Protein AF-D4XKG3-F1 (afdb_monomer)

Radius of gyration: 13.98 Å; Cα contacts (8 Å, |Δi|>4): 37; chains: 1; bounding box: 34×30×43 Å

Mean predicted aligned error: 10.83 Å

Structure (mmCIF, N/CA/C/O backbone):
data_AF-D4XKG3-F1
#
_entry.id   AF-D4XKG3-F1
#
loop_
_atom_site.group_PDB
_atom_site.id
_atom_site.type_symbol
_atom_site.label_atom_id
_atom_site.label_alt_id
_atom_site.label_comp_id
_atom_site.label_asym_id
_atom_site.label_entity_id
_atom_site.label_seq_id
_atom_site.pdbx_PDB_ins_code
_atom_site.Cartn_x
_atom_site.Cartn_y
_atom_site.Cartn_z
_atom_site.occupancy
_atom_site.B_iso_or_equiv
_atom_site.auth_seq_id
_atom_site.auth_comp_id
_atom_site.auth_asym_id
_atom_site.auth_atom_id
_atom_site.pdbx_PDB_model_num
ATOM 1 N N . MET A 1 1 ? -10.672 16.951 2.247 1.00 51.81 1 MET A N 1
ATOM 2 C CA . MET A 1 1 ? -10.044 15.621 2.418 1.00 51.81 1 MET A CA 1
ATOM 3 C C . MET A 1 1 ? -8.566 15.846 2.680 1.00 51.81 1 MET A C 1
ATOM 5 O O . MET A 1 1 ? -7.884 16.311 1.778 1.00 51.81 1 MET A O 1
ATOM 9 N N . SER A 1 2 ? -8.095 15.615 3.908 1.00 53.19 2 SER A N 1
ATOM 10 C CA . SER A 1 2 ? -6.662 15.721 4.210 1.00 53.19 2 SER A CA 1
ATOM 11 C C . SER A 1 2 ? -5.935 14.562 3.532 1.00 53.19 2 SER A C 1
ATOM 13 O O . SER A 1 2 ? -6.322 13.402 3.699 1.00 53.19 2 SER A O 1
ATOM 15 N N . TYR A 1 3 ? -4.937 14.869 2.710 1.00 56.00 3 TYR A N 1
ATOM 16 C CA . TYR A 1 3 ? -4.106 13.845 2.100 1.00 56.00 3 TYR A CA 1
ATOM 17 C C . TYR A 1 3 ? -3.147 13.326 3.175 1.00 56.00 3 TYR 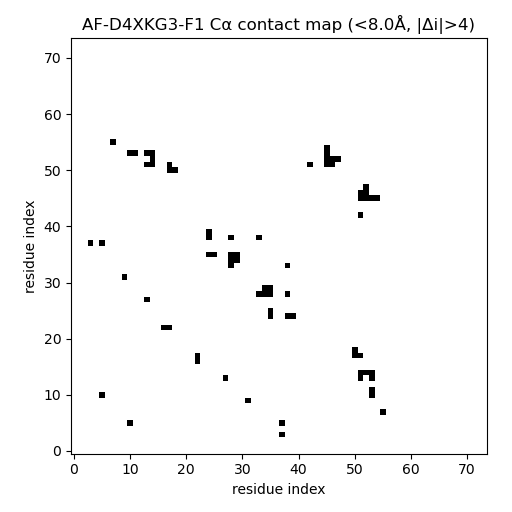A C 1
ATOM 19 O O . TYR A 1 3 ? -2.151 13.968 3.496 1.00 56.00 3 TYR A O 1
ATOM 27 N N . HIS A 1 4 ? -3.444 12.158 3.744 1.00 65.94 4 HIS A N 1
ATOM 28 C CA . HIS A 1 4 ? -2.482 11.450 4.583 1.00 65.94 4 HIS A CA 1
ATOM 29 C C . HIS A 1 4 ? -1.418 10.819 3.686 1.00 65.94 4 HIS A C 1
ATOM 31 O O . HIS A 1 4 ? -1.632 9.768 3.076 1.00 65.94 4 HIS A O 1
ATOM 37 N N . HIS A 1 5 ? -0.279 11.500 3.572 1.00 71.31 5 HIS A N 1
ATOM 38 C CA . HIS A 1 5 ? 0.933 10.899 3.041 1.00 71.31 5 HIS A CA 1
ATOM 39 C C . HIS A 1 5 ? 1.430 9.870 4.060 1.00 71.31 5 HIS A C 1
ATOM 41 O O . HIS A 1 5 ? 1.524 10.179 5.245 1.00 71.31 5 HIS A O 1
ATOM 47 N N . LEU A 1 6 ? 1.749 8.662 3.591 1.00 78.50 6 LEU A N 1
ATOM 48 C CA . LEU A 1 6 ? 2.501 7.689 4.385 1.00 78.50 6 LEU A CA 1
ATOM 49 C C . LEU A 1 6 ? 3.789 8.341 4.887 1.00 78.50 6 LEU A C 1
ATOM 51 O O . LEU A 1 6 ? 4.399 9.115 4.141 1.00 78.50 6 LEU A O 1
ATOM 55 N N . ASN A 1 7 ? 4.198 8.058 6.121 1.00 83.81 7 ASN A N 1
ATOM 56 C CA . ASN A 1 7 ? 5.480 8.547 6.605 1.00 83.81 7 ASN A CA 1
ATOM 57 C C . ASN A 1 7 ? 6.632 7.723 6.000 1.00 83.81 7 ASN A C 1
ATOM 59 O O . ASN A 1 7 ? 6.414 6.680 5.378 1.00 83.81 7 ASN A O 1
ATOM 63 N N . PHE A 1 8 ? 7.872 8.189 6.147 1.00 79.50 8 PHE A N 1
ATOM 64 C CA . PHE A 1 8 ? 9.046 7.427 5.707 1.00 79.50 8 PHE A CA 1
ATOM 65 C C . PHE A 1 8 ? 9.129 6.049 6.388 1.00 79.50 8 PHE A C 1
ATOM 67 O O . PHE A 1 8 ? 9.399 5.045 5.725 1.00 79.50 8 PHE A O 1
ATOM 74 N N . GLU A 1 9 ? 8.821 5.991 7.685 1.00 84.62 9 GLU A N 1
ATOM 75 C CA . GLU A 1 9 ? 8.773 4.746 8.459 1.00 84.62 9 GLU A CA 1
ATOM 76 C C . GLU A 1 9 ? 7.741 3.769 7.887 1.00 84.62 9 GLU A C 1
ATOM 78 O O . GLU A 1 9 ? 8.079 2.624 7.591 1.00 84.62 9 GLU A O 1
ATOM 83 N N . ASP A 1 10 ? 6.519 4.240 7.617 1.00 85.75 10 ASP A N 1
ATOM 84 C CA . ASP A 1 10 ? 5.451 3.400 7.068 1.00 85.75 10 ASP A CA 1
ATOM 85 C C . ASP A 1 10 ? 5.792 2.866 5.673 1.00 85.75 10 ASP A C 1
ATOM 87 O O . ASP A 1 10 ? 5.506 1.711 5.357 1.00 85.75 10 ASP A O 1
ATOM 91 N N . ARG A 1 11 ? 6.425 3.690 4.824 1.00 84.69 11 ARG A N 1
ATOM 92 C CA . ARG A 1 11 ? 6.891 3.262 3.493 1.00 84.69 11 ARG A CA 1
ATOM 93 C C . ARG A 1 11 ? 7.978 2.197 3.589 1.00 84.69 11 ARG A C 1
ATOM 95 O O . ARG A 1 11 ? 7.964 1.234 2.825 1.00 84.69 11 ARG A O 1
ATOM 102 N N . THR A 1 12 ? 8.904 2.355 4.530 1.00 85.69 12 THR A N 1
ATOM 103 C CA . THR A 1 12 ? 9.991 1.395 4.755 1.00 85.69 12 THR A CA 1
ATOM 104 C C . THR A 1 12 ? 9.445 0.074 5.296 1.00 85.69 12 THR A C 1
ATOM 106 O O . THR A 1 12 ? 9.804 -0.993 4.797 1.00 85.69 12 THR A O 1
ATOM 109 N N . ALA A 1 13 ? 8.509 0.137 6.247 1.00 87.81 13 ALA A N 1
ATOM 110 C CA . ALA A 1 13 ? 7.801 -1.033 6.752 1.00 87.81 13 ALA A CA 1
ATOM 111 C C . ALA A 1 13 ? 7.020 -1.740 5.633 1.00 87.81 13 ALA A C 1
ATOM 113 O O . ALA A 1 13 ? 7.109 -2.958 5.504 1.00 87.81 13 ALA A O 1
ATOM 114 N N . LEU A 1 14 ? 6.334 -0.985 4.767 1.00 86.38 14 LEU A N 1
ATOM 115 C CA . LEU A 1 14 ? 5.624 -1.534 3.610 1.00 86.38 14 LEU A CA 1
ATOM 116 C C . LEU A 1 14 ? 6.577 -2.265 2.653 1.00 86.38 14 LEU A C 1
ATOM 118 O O . LEU A 1 14 ? 6.255 -3.352 2.179 1.00 86.38 14 LEU A O 1
ATOM 122 N N . MET A 1 15 ? 7.770 -1.716 2.410 1.00 86.50 15 MET A N 1
ATOM 123 C CA . MET A 1 15 ? 8.805 -2.358 1.593 1.00 86.50 15 MET A CA 1
ATOM 124 C C . MET A 1 15 ? 9.292 -3.679 2.187 1.00 86.50 15 MET A C 1
ATOM 126 O O . MET A 1 15 ? 9.400 -4.660 1.453 1.00 86.50 15 MET A O 1
ATOM 130 N N . LEU A 1 16 ? 9.531 -3.737 3.497 1.00 85.12 16 LEU A N 1
ATOM 131 C CA . LEU A 1 16 ? 9.963 -4.966 4.160 1.00 85.12 16 LEU A CA 1
ATOM 132 C C . LEU A 1 16 ? 8.853 -6.026 4.196 1.00 85.12 16 LEU A C 1
ATOM 134 O O . LEU A 1 16 ? 9.096 -7.184 3.863 1.00 85.12 16 LEU A O 1
ATOM 138 N N . GLU A 1 17 ? 7.636 -5.631 4.569 1.00 87.38 17 GLU A N 1
ATOM 139 C CA . GLU A 1 17 ? 6.492 -6.541 4.680 1.00 87.38 17 GLU A CA 1
ATOM 140 C C . GLU A 1 17 ? 6.045 -7.077 3.318 1.00 87.38 17 GLU A C 1
ATOM 142 O O . GLU A 1 17 ? 5.700 -8.250 3.216 1.00 87.38 17 GLU A O 1
ATOM 147 N N . SER A 1 18 ? 6.112 -6.265 2.255 1.00 83.12 18 SER A N 1
ATOM 148 C CA . SER A 1 18 ? 5.720 -6.690 0.900 1.00 83.12 18 SER A CA 1
ATOM 149 C C . SER A 1 18 ? 6.549 -7.851 0.342 1.00 83.12 18 SER A C 1
ATOM 151 O O . SER A 1 18 ? 6.083 -8.555 -0.548 1.00 83.12 18 SER A O 1
ATOM 153 N N . ARG A 1 19 ? 7.760 -8.072 0.870 1.00 82.88 19 ARG A N 1
ATOM 154 C CA . ARG A 1 19 ? 8.649 -9.172 0.465 1.00 82.88 19 ARG A CA 1
ATOM 155 C C . ARG A 1 19 ? 8.329 -10.494 1.158 1.00 82.88 19 ARG A C 1
ATOM 157 O O . ARG A 1 19 ? 8.858 -11.525 0.753 1.00 82.88 19 ARG A O 1
ATOM 164 N N . LYS A 1 20 ? 7.527 -10.475 2.224 1.00 86.19 20 LYS A N 1
ATOM 165 C CA . LYS A 1 20 ? 7.166 -11.688 2.958 1.00 86.19 20 LYS A CA 1
ATOM 166 C C . LYS A 1 20 ? 6.081 -12.452 2.205 1.00 86.19 20 LYS A C 1
ATOM 168 O O . LYS A 1 20 ? 5.118 -11.861 1.711 1.00 86.19 20 LYS A O 1
ATOM 173 N N . GLU A 1 21 ? 6.198 -13.776 2.171 1.00 81.62 21 GLU A N 1
ATOM 174 C CA . GLU A 1 21 ? 5.117 -14.632 1.681 1.00 81.62 21 GLU A CA 1
ATOM 175 C C . GLU A 1 21 ? 3.858 -14.433 2.540 1.00 81.62 21 GLU A C 1
ATOM 177 O O . GLU A 1 21 ? 3.905 -14.474 3.769 1.00 81.62 21 GLU A O 1
ATOM 182 N N . GLY A 1 22 ? 2.721 -14.178 1.886 1.00 85.31 22 GLY A N 1
ATOM 183 C CA . GLY A 1 22 ? 1.440 -13.941 2.562 1.00 85.31 22 G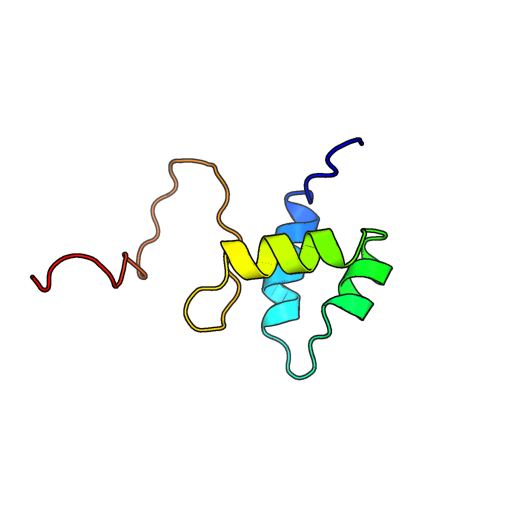LY A CA 1
ATOM 184 C C . GLY A 1 22 ? 1.151 -12.482 2.932 1.00 85.31 22 GLY A C 1
ATOM 185 O O . GLY A 1 22 ? 0.232 -12.224 3.717 1.00 85.31 22 GLY A O 1
ATOM 186 N N . PHE A 1 23 ? 1.890 -11.519 2.371 1.00 86.19 23 PHE A N 1
ATOM 187 C CA . PHE A 1 23 ? 1.600 -10.100 2.563 1.00 86.19 23 PHE A CA 1
ATOM 188 C C . PHE A 1 23 ? 0.154 -9.750 2.177 1.00 86.19 23 PHE A C 1
ATOM 190 O O . PHE A 1 23 ? -0.314 -10.009 1.068 1.00 86.19 23 PHE A O 1
ATOM 197 N N . SER A 1 24 ? -0.555 -9.096 3.100 1.00 89.50 24 SER A N 1
ATOM 198 C CA . SER A 1 24 ? -1.887 -8.549 2.857 1.00 89.50 24 SER A CA 1
ATOM 199 C C . SER A 1 24 ? -1.880 -7.048 3.103 1.00 89.50 24 SER A C 1
ATOM 201 O O . SER A 1 24 ? -1.795 -6.592 4.246 1.00 89.50 24 SER A O 1
ATOM 203 N N . ALA A 1 25 ? -2.052 -6.273 2.029 1.00 87.56 25 ALA A N 1
ATOM 204 C CA . ALA A 1 25 ? -2.106 -4.811 2.087 1.00 87.56 25 ALA A CA 1
ATOM 205 C C . ALA A 1 25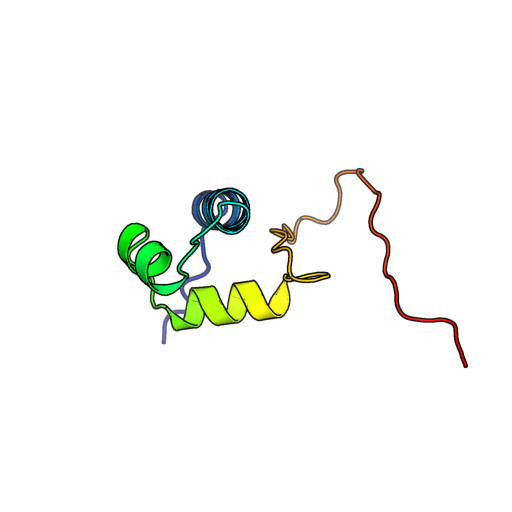 ? -3.191 -4.292 3.044 1.00 87.56 25 ALA A C 1
ATOM 207 O O . ALA A 1 25 ? -3.035 -3.233 3.649 1.00 87.56 25 ALA A O 1
ATOM 208 N N . ARG A 1 26 ? -4.284 -5.048 3.211 1.00 90.56 26 ARG A N 1
ATOM 209 C CA . ARG A 1 26 ? -5.371 -4.701 4.130 1.00 90.56 26 ARG A CA 1
ATOM 210 C C . ARG A 1 26 ? -4.950 -4.835 5.594 1.00 90.56 26 ARG A C 1
ATOM 212 O O . ARG A 1 26 ? -5.126 -3.880 6.341 1.00 90.56 26 ARG A O 1
ATOM 219 N N . LYS A 1 27 ? -4.341 -5.967 5.972 1.00 90.62 27 LYS A N 1
ATOM 220 C CA . LYS A 1 27 ? -3.809 -6.176 7.331 1.00 90.62 27 LYS A CA 1
ATOM 221 C C . LYS A 1 27 ? -2.732 -5.146 7.668 1.00 90.62 27 LYS A C 1
ATOM 223 O O . LYS A 1 27 ? -2.711 -4.610 8.767 1.00 90.62 27 LYS A O 1
ATOM 228 N N . PHE A 1 28 ? -1.871 -4.827 6.701 1.00 89.62 28 PHE A N 1
ATOM 229 C CA . PHE A 1 28 ? -0.855 -3.794 6.878 1.00 89.62 28 PHE A CA 1
ATOM 230 C C . PHE A 1 28 ? -1.474 -2.409 7.115 1.00 89.62 28 PHE A C 1
ATOM 232 O O . PHE A 1 28 ? -1.079 -1.714 8.044 1.00 89.62 28 PHE A O 1
ATOM 239 N N . ALA A 1 29 ? -2.488 -2.028 6.330 1.00 89.62 29 ALA A N 1
ATOM 240 C CA . ALA A 1 29 ? -3.189 -0.756 6.499 1.00 89.62 29 ALA A CA 1
ATOM 241 C C . ALA A 1 29 ? -3.829 -0.612 7.893 1.00 89.62 29 ALA A C 1
ATOM 243 O O . ALA A 1 29 ? -3.777 0.468 8.480 1.00 89.62 29 ALA A O 1
ATOM 244 N N . GLU A 1 30 ? -4.383 -1.701 8.435 1.00 89.69 30 GLU A N 1
ATOM 245 C CA . GLU A 1 30 ? -4.936 -1.744 9.794 1.00 89.69 30 GLU A CA 1
ATOM 246 C C . GLU A 1 30 ? -3.854 -1.512 10.864 1.00 89.69 30 GLU A C 1
ATOM 248 O O . GLU A 1 30 ? -4.084 -0.742 11.798 1.00 89.69 30 GLU A O 1
ATOM 253 N N . LEU A 1 31 ? -2.658 -2.093 10.698 1.00 87.38 31 LEU A N 1
ATOM 254 C CA . LEU A 1 31 ? -1.532 -1.931 11.630 1.00 87.38 31 LEU A CA 1
ATOM 255 C C . LEU A 1 31 ? -1.050 -0.478 11.727 1.00 87.38 31 LEU A C 1
ATOM 257 O O . LEU A 1 31 ? -0.894 0.048 12.827 1.00 87.38 31 LEU A O 1
ATOM 261 N N . ILE A 1 32 ? -0.872 0.191 10.586 1.00 85.62 32 ILE A N 1
ATOM 262 C CA . ILE A 1 32 ? -0.433 1.597 10.530 1.00 85.62 32 ILE A CA 1
ATOM 263 C C . ILE A 1 32 ? -1.605 2.597 10.610 1.00 85.62 32 ILE A C 1
ATOM 265 O O . ILE A 1 32 ? -1.445 3.780 10.307 1.00 85.62 32 ILE A O 1
ATOM 269 N N . LYS A 1 33 ? -2.811 2.119 10.963 1.00 85.56 33 LYS A N 1
ATOM 270 C CA . LYS A 1 33 ? -4.052 2.906 11.102 1.00 85.56 33 LYS A CA 1
ATOM 271 C C . LYS A 1 33 ? -4.351 3.816 9.901 1.00 85.56 33 LYS A C 1
ATOM 273 O O . LYS A 1 33 ? -4.877 4.918 10.048 1.00 85.56 33 LYS A O 1
ATOM 278 N N . THR A 1 34 ? -4.020 3.353 8.700 1.00 84.44 34 THR A N 1
ATOM 279 C CA . THR A 1 34 ? -4.185 4.094 7.445 1.00 84.44 34 THR A CA 1
ATOM 280 C C . THR A 1 34 ? -5.292 3.478 6.597 1.00 84.44 34 THR A C 1
ATOM 282 O O . THR A 1 34 ? -5.608 2.295 6.692 1.00 84.44 34 THR A O 1
ATOM 285 N N . HIS A 1 35 ? -5.903 4.277 5.720 1.00 87.00 35 HIS A N 1
ATOM 286 C CA . HIS A 1 35 ? -6.912 3.765 4.801 1.00 87.00 35 HIS A CA 1
ATOM 287 C C . HIS A 1 35 ? -6.294 2.799 3.766 1.00 87.00 35 HIS A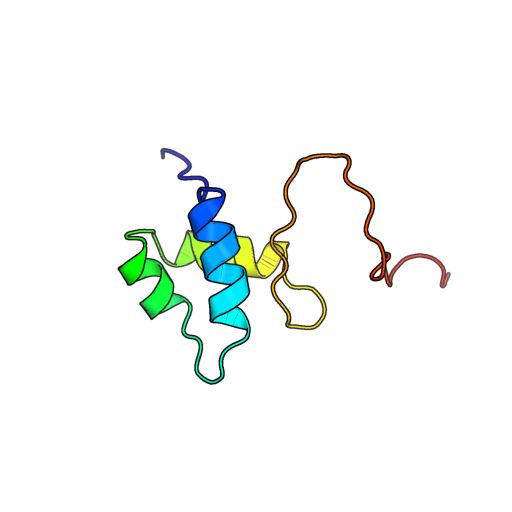 C 1
ATOM 289 O O . HIS A 1 35 ? -5.322 3.176 3.099 1.00 87.00 35 HIS A O 1
ATOM 295 N N . PRO A 1 36 ? -6.885 1.613 3.514 1.00 87.88 36 PRO A N 1
ATOM 296 C CA . PRO A 1 36 ? -6.345 0.631 2.568 1.00 87.88 36 PRO A CA 1
ATOM 297 C C . PRO A 1 36 ? -6.088 1.202 1.170 1.00 87.88 36 PRO A C 1
ATOM 299 O O . PRO A 1 36 ? -5.079 0.890 0.542 1.00 87.88 36 PRO A O 1
ATOM 302 N N . SER A 1 37 ? -6.951 2.101 0.682 1.00 87.75 37 SER A N 1
ATOM 303 C CA . SER A 1 37 ? -6.752 2.740 -0.629 1.00 87.75 37 SER A CA 1
ATOM 304 C C . SER A 1 37 ? -5.470 3.565 -0.721 1.00 87.75 37 SER A C 1
ATOM 306 O O . SER A 1 37 ? -4.947 3.722 -1.819 1.00 87.75 37 SER A O 1
ATOM 308 N N . THR A 1 38 ? -4.959 4.110 0.386 1.00 87.06 38 THR A N 1
ATOM 309 C CA . THR A 1 38 ? -3.674 4.822 0.378 1.00 87.06 38 THR A CA 1
ATOM 310 C C . THR A 1 38 ? -2.531 3.851 0.112 1.00 87.06 38 THR A C 1
ATOM 312 O O . THR A 1 38 ? -1.720 4.128 -0.766 1.00 87.06 38 THR A O 1
ATOM 315 N N . ILE A 1 39 ? -2.543 2.680 0.755 1.00 87.69 39 ILE A N 1
ATOM 316 C CA . ILE A 1 39 ? -1.565 1.614 0.507 1.00 87.69 39 ILE A CA 1
ATOM 317 C C . ILE A 1 39 ? -1.657 1.108 -0.930 1.00 87.69 39 ILE A C 1
ATOM 319 O O . ILE A 1 39 ? -0.647 1.056 -1.617 1.00 87.69 39 ILE A O 1
ATOM 323 N N . TYR A 1 40 ? -2.860 0.820 -1.438 1.00 88.25 40 TYR A N 1
ATOM 324 C CA . TYR A 1 40 ? -3.019 0.368 -2.826 1.00 88.25 40 TYR A CA 1
ATOM 325 C C . TYR A 1 40 ? -2.536 1.395 -3.853 1.00 88.25 40 TYR A C 1
ATOM 327 O O . TYR A 1 40 ? -1.932 1.021 -4.856 1.00 88.25 40 TYR A O 1
ATOM 335 N N . ARG A 1 41 ? -2.788 2.690 -3.621 1.00 86.94 41 ARG A N 1
ATOM 336 C CA . ARG A 1 41 ? -2.277 3.754 -4.496 1.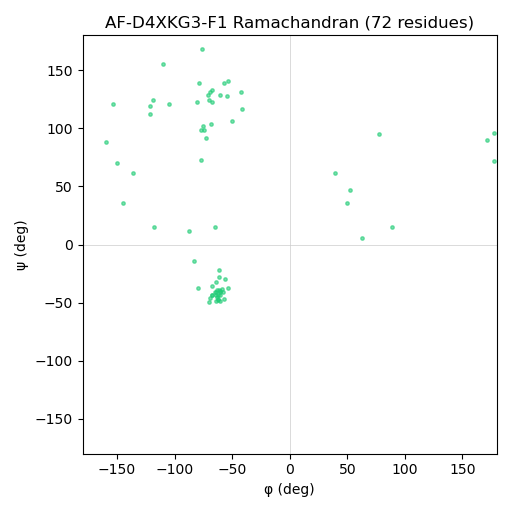00 86.94 41 ARG A CA 1
ATOM 337 C C . ARG A 1 41 ? -0.755 3.808 -4.477 1.00 86.94 41 ARG A C 1
ATOM 339 O O . ARG A 1 41 ? -0.164 3.953 -5.540 1.00 86.94 41 ARG A O 1
ATOM 346 N N . GLU A 1 42 ? -0.150 3.698 -3.300 1.00 86.75 42 GLU A N 1
ATOM 347 C CA . GLU A 1 42 ? 1.304 3.701 -3.136 1.00 86.75 42 GLU A CA 1
ATOM 348 C C . GLU A 1 42 ? 1.940 2.481 -3.819 1.00 86.75 42 GLU A C 1
ATOM 350 O O . GLU A 1 42 ? 2.837 2.635 -4.646 1.00 86.75 42 GLU A O 1
ATOM 355 N N . LEU A 1 43 ? 1.402 1.283 -3.561 1.00 85.50 43 LEU A N 1
ATOM 356 C CA . LEU A 1 43 ? 1.825 0.035 -4.199 1.00 85.50 43 LEU A CA 1
ATOM 357 C C . LEU A 1 43 ? 1.719 0.128 -5.724 1.00 85.50 43 LEU A C 1
ATOM 359 O O . LEU A 1 43 ? 2.664 -0.201 -6.425 1.00 85.50 43 LEU A O 1
ATOM 363 N N . LYS A 1 44 ? 0.601 0.633 -6.258 1.00 85.94 44 LYS A N 1
ATOM 364 C CA . LYS A 1 44 ? 0.410 0.769 -7.709 1.00 85.94 44 LYS A CA 1
ATOM 365 C C . LYS A 1 44 ? 1.393 1.752 -8.351 1.00 85.94 44 LYS A C 1
ATOM 367 O O . LYS A 1 44 ? 1.729 1.589 -9.518 1.00 85.94 44 LYS A O 1
ATOM 372 N N . ARG A 1 45 ? 1.806 2.793 -7.625 1.00 82.69 45 ARG A N 1
ATOM 373 C CA . ARG A 1 45 ? 2.723 3.822 -8.136 1.00 82.69 45 ARG A CA 1
ATOM 374 C C . ARG A 1 45 ? 4.178 3.368 -8.113 1.00 82.69 45 ARG A C 1
ATOM 376 O O . ARG A 1 45 ? 4.894 3.685 -9.055 1.00 82.69 45 ARG A O 1
ATOM 383 N N . ASN A 1 46 ? 4.582 2.626 -7.079 1.00 84.19 46 ASN A N 1
ATOM 384 C CA . ASN A 1 46 ? 5.989 2.280 -6.861 1.00 84.19 46 ASN A CA 1
ATOM 385 C C . ASN A 1 46 ? 6.281 0.766 -6.916 1.00 84.19 46 ASN A C 1
ATOM 387 O O . ASN A 1 46 ? 7.334 0.322 -6.462 1.00 84.19 46 ASN A O 1
ATOM 391 N N . SER A 1 47 ? 5.355 -0.043 -7.437 1.00 80.44 47 SER A N 1
ATOM 392 C CA . SER A 1 47 ? 5.628 -1.445 -7.762 1.00 80.44 47 SER A CA 1
ATOM 393 C C . SER A 1 47 ? 6.350 -1.533 -9.103 1.00 80.44 47 SER A C 1
ATOM 395 O O . SER A 1 47 ? 5.850 -1.049 -10.121 1.00 80.44 47 SER A O 1
ATOM 397 N N . ILE A 1 48 ? 7.528 -2.151 -9.094 1.00 77.00 48 ILE A N 1
ATOM 398 C CA . ILE A 1 48 ? 8.332 -2.449 -10.278 1.00 77.00 48 ILE A CA 1
ATOM 399 C C . ILE A 1 48 ? 8.532 -3.964 -10.298 1.00 77.00 48 ILE A C 1
ATOM 401 O O . ILE A 1 48 ? 9.109 -4.516 -9.365 1.00 77.00 48 ILE A O 1
ATOM 405 N N . ASN A 1 49 ? 8.065 -4.635 -11.358 1.00 77.00 49 ASN A N 1
ATOM 406 C CA . ASN A 1 49 ? 8.121 -6.099 -11.503 1.00 77.00 49 ASN A CA 1
ATOM 407 C C . ASN A 1 49 ? 7.523 -6.851 -10.297 1.00 77.00 49 ASN A C 1
ATOM 409 O O . ASN A 1 49 ? 8.155 -7.751 -9.755 1.00 77.00 49 ASN A O 1
ATOM 413 N N . ASP A 1 50 ? 6.340 -6.428 -9.842 1.00 72.25 50 ASP A N 1
ATOM 414 C CA . ASP A 1 50 ? 5.629 -6.972 -8.670 1.00 72.25 50 ASP A CA 1
ATOM 415 C C . ASP A 1 50 ? 6.350 -6.816 -7.320 1.00 72.25 50 ASP A C 1
ATOM 417 O O . ASP A 1 50 ? 5.850 -7.256 -6.285 1.00 72.25 50 ASP A O 1
ATOM 421 N N . VAL A 1 51 ? 7.480 -6.106 -7.297 1.00 77.94 51 VAL A N 1
ATOM 422 C CA . VAL A 1 51 ? 8.206 -5.755 -6.079 1.00 77.94 51 VAL A CA 1
ATOM 423 C C . VAL A 1 51 ? 7.963 -4.286 -5.764 1.00 77.94 51 VAL A C 1
ATOM 425 O O . VAL A 1 51 ? 8.291 -3.393 -6.549 1.00 77.94 51 VAL A O 1
ATOM 428 N N . TYR A 1 52 ? 7.406 -4.016 -4.584 1.00 82.75 52 TYR A N 1
ATOM 429 C CA . TYR A 1 52 ? 7.260 -2.648 -4.107 1.00 82.75 52 TYR A CA 1
ATOM 430 C C . TYR A 1 52 ? 8.621 -2.062 -3.721 1.00 82.75 52 TYR A C 1
ATOM 432 O O . TYR A 1 52 ? 9.369 -2.648 -2.935 1.00 82.75 52 TYR A O 1
ATOM 440 N N . GLN A 1 53 ? 8.921 -0.880 -4.252 1.00 78.44 53 GLN A N 1
ATOM 441 C CA . GLN A 1 53 ? 10.090 -0.093 -3.882 1.00 78.44 53 GLN A CA 1
ATOM 442 C C . GLN A 1 53 ? 9.619 1.242 -3.315 1.00 78.44 53 GLN A C 1
ATOM 444 O O . GLN A 1 53 ? 8.875 1.974 -3.961 1.00 78.44 53 GLN A O 1
ATOM 449 N N . ALA A 1 54 ? 10.037 1.589 -2.102 1.00 74.50 54 ALA A N 1
ATOM 450 C CA . ALA A 1 54 ? 9.764 2.914 -1.567 1.00 74.50 54 ALA A CA 1
ATOM 451 C C . ALA A 1 54 ? 10.657 3.932 -2.297 1.00 74.50 54 ALA A C 1
ATOM 453 O O . ALA A 1 54 ? 11.789 4.167 -1.886 1.00 74.50 54 ALA A O 1
ATOM 454 N N . ILE A 1 55 ? 10.166 4.521 -3.393 1.00 65.62 55 ILE A N 1
ATOM 455 C CA . ILE A 1 55 ? 10.847 5.651 -4.031 1.00 65.62 55 ILE A CA 1
ATOM 456 C C . ILE A 1 55 ? 10.725 6.825 -3.063 1.00 65.62 55 ILE A C 1
ATOM 458 O O . ILE A 1 55 ? 9.658 7.423 -2.901 1.00 65.62 55 ILE A O 1
ATOM 462 N N . THR A 1 56 ? 11.809 7.133 -2.363 1.00 54.84 56 THR A N 1
ATOM 463 C CA . THR A 1 56 ? 11.927 8.404 -1.667 1.00 54.84 56 THR A CA 1
ATOM 464 C C . THR A 1 56 ? 12.011 9.479 -2.745 1.00 54.84 56 THR A C 1
ATOM 466 O O . THR A 1 56 ? 12.902 9.466 -3.584 1.00 54.84 56 THR A O 1
ATOM 469 N N . ASN A 1 57 ? 11.099 10.453 -2.738 1.00 43.56 57 ASN A N 1
ATOM 470 C CA . ASN A 1 57 ? 11.190 11.633 -3.613 1.00 43.56 57 ASN A CA 1
ATOM 471 C C . ASN A 1 57 ? 12.418 12.526 -3.303 1.00 43.56 57 ASN A C 1
ATOM 473 O O . ASN A 1 57 ? 12.478 13.674 -3.739 1.00 43.56 57 ASN A O 1
ATOM 477 N N . ALA A 1 58 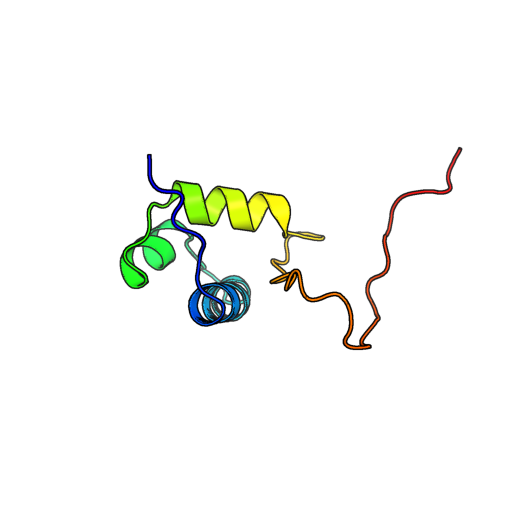? 13.397 12.027 -2.548 1.00 40.94 58 ALA A N 1
ATOM 478 C CA . ALA A 1 58 ? 14.695 12.646 -2.423 1.00 40.94 58 ALA A CA 1
ATOM 479 C C . ALA A 1 58 ? 15.473 12.313 -3.695 1.00 40.94 58 ALA A C 1
ATOM 481 O O . ALA A 1 58 ? 16.039 11.234 -3.843 1.00 40.94 58 ALA A O 1
ATOM 482 N N . ALA A 1 59 ? 15.484 13.256 -4.633 1.00 43.62 59 ALA A N 1
ATOM 483 C CA . ALA A 1 59 ? 16.596 13.349 -5.557 1.00 43.62 59 ALA A CA 1
ATOM 484 C C . ALA A 1 59 ? 17.905 13.146 -4.765 1.00 43.62 59 ALA A C 1
ATOM 486 O O . ALA A 1 59 ? 18.106 13.812 -3.748 1.00 43.62 59 ALA A O 1
ATOM 487 N N . ASN A 1 60 ? 18.777 12.268 -5.264 1.00 43.06 60 ASN A N 1
ATOM 488 C CA . ASN A 1 60 ? 20.130 12.001 -4.765 1.00 43.06 60 ASN A CA 1
ATOM 489 C C . ASN A 1 60 ? 20.208 11.122 -3.503 1.00 43.06 60 ASN A C 1
ATOM 491 O O . ASN A 1 60 ? 20.197 11.615 -2.383 1.00 43.06 60 ASN A O 1
ATOM 495 N N . PHE A 1 61 ? 20.407 9.820 -3.689 1.00 40.28 61 PHE A N 1
ATOM 496 C CA . PHE A 1 61 ? 21.608 9.165 -3.165 1.00 40.28 61 PHE A CA 1
ATOM 497 C C . PHE A 1 61 ? 21.886 7.948 -4.048 1.00 40.28 61 PHE A C 1
ATOM 499 O O . PHE A 1 61 ? 21.022 7.096 -4.247 1.00 40.28 61 PHE A O 1
ATOM 506 N N . ASP A 1 62 ? 23.067 7.951 -4.650 1.00 41.81 62 ASP A N 1
ATOM 507 C CA . ASP A 1 62 ? 23.567 6.977 -5.609 1.00 41.81 62 ASP A CA 1
ATOM 508 C C . ASP A 1 62 ? 23.407 5.535 -5.123 1.00 41.81 62 ASP A C 1
ATOM 510 O O . ASP A 1 62 ? 24.183 5.115 -4.279 1.00 41.81 62 ASP A O 1
ATOM 514 N N . LEU A 1 63 ? 22.461 4.770 -5.676 1.00 40.09 63 LEU A N 1
ATOM 515 C CA . LEU A 1 63 ? 22.548 3.311 -5.821 1.00 40.09 63 LEU A CA 1
ATOM 516 C C . LEU A 1 63 ? 21.578 2.844 -6.924 1.00 40.09 63 LEU A C 1
ATOM 518 O O . LEU A 1 63 ? 20.425 2.488 -6.687 1.00 40.09 63 LEU A O 1
ATOM 522 N N . GLU A 1 64 ? 22.080 2.842 -8.156 1.00 40.69 64 GLU A N 1
ATOM 523 C CA . GLU A 1 64 ? 21.627 1.943 -9.227 1.00 40.69 64 GLU A CA 1
ATOM 524 C C . GLU A 1 64 ? 21.782 0.476 -8.768 1.00 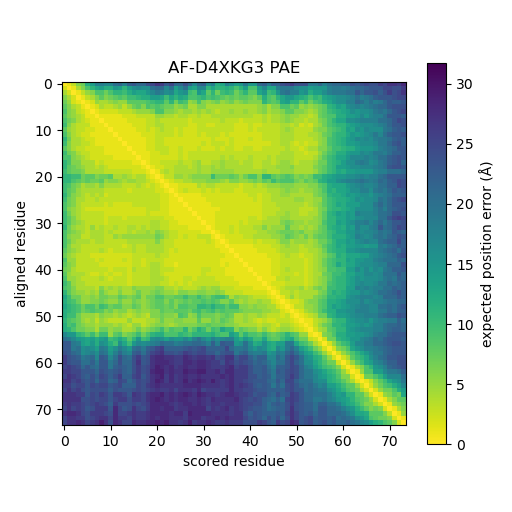40.69 64 GLU A C 1
ATOM 526 O O . GLU A 1 64 ? 22.799 0.142 -8.151 1.00 40.69 64 GLU A O 1
ATOM 531 N N . PRO A 1 65 ? 20.810 -0.417 -9.056 1.00 38.22 65 PRO A N 1
ATOM 532 C CA . PRO A 1 65 ? 20.925 -1.164 -10.312 1.00 38.22 65 PRO A CA 1
ATOM 533 C C . PRO A 1 65 ? 19.584 -1.470 -11.013 1.00 38.22 65 PRO A C 1
ATOM 535 O O . PRO A 1 65 ? 19.433 -2.530 -11.621 1.00 38.22 65 PRO A O 1
ATOM 538 N N . TYR A 1 66 ? 18.592 -0.580 -10.960 1.00 40.47 66 TYR A N 1
ATOM 539 C CA . TYR A 1 66 ? 17.353 -0.767 -11.731 1.00 40.47 66 TYR A CA 1
ATOM 540 C C . TYR A 1 66 ? 16.894 0.524 -12.409 1.00 40.47 66 TYR A C 1
ATOM 542 O O . TYR A 1 66 ? 15.776 1.008 -12.221 1.00 40.47 66 TYR A O 1
ATOM 550 N N . ARG A 1 67 ? 17.742 1.049 -13.300 1.00 40.06 67 ARG A N 1
ATOM 551 C CA . ARG A 1 67 ? 17.270 1.792 -14.471 1.00 40.06 67 ARG A CA 1
ATOM 552 C C . ARG A 1 67 ? 16.060 1.098 -15.095 1.00 40.06 67 ARG A C 1
ATOM 554 O O . ARG A 1 67 ? 16.166 0.010 -15.647 1.00 40.06 67 ARG A O 1
ATOM 561 N N . VAL A 1 68 ? 14.927 1.793 -15.077 1.00 41.41 68 VAL A N 1
ATOM 562 C CA . VAL A 1 68 ? 14.279 2.274 -16.308 1.00 41.41 68 VAL A CA 1
ATOM 563 C C . VAL A 1 68 ? 14.332 1.265 -17.472 1.00 41.41 68 VAL A C 1
ATOM 565 O O . VAL A 1 68 ? 14.842 1.545 -18.553 1.00 41.41 68 VAL A O 1
ATOM 568 N N . CYS A 1 69 ? 13.740 0.085 -17.296 1.00 36.91 69 CYS A N 1
ATOM 569 C CA . CYS A 1 69 ? 13.348 -0.761 -18.422 1.00 36.91 69 CYS A CA 1
ATOM 570 C C . CYS A 1 69 ? 12.067 -0.198 -19.053 1.00 36.91 69 CYS A C 1
ATOM 572 O O . CYS A 1 69 ? 10.995 -0.755 -18.842 1.00 36.91 69 CYS A O 1
ATOM 574 N N . ARG A 1 70 ? 12.154 0.930 -19.779 1.00 39.50 70 ARG A N 1
ATOM 575 C CA . ARG A 1 70 ? 11.247 1.308 -20.893 1.00 39.50 70 ARG A CA 1
ATOM 576 C C . ARG A 1 70 ? 11.490 2.740 -21.375 1.00 39.50 70 ARG A C 1
ATOM 578 O O . ARG A 1 70 ? 10.816 3.672 -20.946 1.00 39.50 70 ARG A O 1
ATOM 585 N N . ARG A 1 71 ? 12.387 2.892 -22.348 1.00 39.62 71 ARG A N 1
ATOM 586 C CA . ARG A 1 71 ? 12.183 3.705 -23.565 1.00 39.62 71 ARG A CA 1
ATOM 587 C C . ARG A 1 71 ? 13.462 3.661 -24.392 1.00 39.62 71 ARG A C 1
ATOM 589 O O . ARG A 1 71 ? 14.387 4.398 -24.093 1.00 39.62 71 ARG A O 1
ATOM 596 N N . LEU A 1 72 ? 13.492 2.762 -25.375 1.00 37.00 72 LEU A N 1
ATOM 597 C CA . LEU A 1 72 ? 14.176 2.872 -26.674 1.00 37.00 72 LEU A CA 1
ATOM 598 C C . LEU A 1 72 ? 13.955 1.540 -27.414 1.00 37.00 72 LEU A C 1
ATOM 600 O O . LEU A 1 72 ? 14.822 0.683 -27.487 1.00 37.00 72 LEU A O 1
ATOM 604 N N . PHE A 1 73 ? 12.716 1.347 -27.857 1.00 37.12 73 PHE A N 1
ATOM 605 C CA . PHE A 1 73 ? 12.328 0.439 -28.938 1.00 37.12 73 PHE A CA 1
ATOM 606 C C . PHE A 1 73 ? 11.084 1.066 -29.572 1.00 37.12 73 PHE A C 1
ATOM 608 O O . PHE A 1 73 ? 9.968 0.652 -29.273 1.00 37.12 73 PHE A O 1
ATOM 615 N N . VAL A 1 74 ? 11.296 2.187 -30.268 1.00 42.09 74 VAL A N 1
ATOM 616 C CA . VAL A 1 74 ? 10.816 2.536 -31.619 1.00 42.09 74 VAL A CA 1
ATOM 617 C C . VAL A 1 74 ? 11.761 3.622 -32.118 1.00 42.09 74 VAL A C 1
ATOM 619 O O . VAL A 1 74 ? 12.015 4.554 -31.319 1.00 42.09 74 VAL A O 1
#

pLDDT: mean 71.55, std 19.52, range [36.91, 90.62]

InterPro domains:
  IPR025246 Transposase IS30-like HTH domain [PF13936] (2-46)

Solvent-accessible surface area (backbone atoms only — not comparable to full-atom values): 4980 Å² total; per-residue (Å²): 132,85,82,80,73,78,51,75,66,56,38,52,49,49,36,59,47,65,71,43,91,84,59,47,68,60,63,52,18,60,75,72,75,43,62,46,69,57,53,53,51,50,45,69,71,34,42,56,94,90,41,58,46,70,78,65,90,62,82,84,77,97,72,83,90,73,79,78,90,81,87,87,89,126

Organism: NCBI:txid707232

Secondary structure (DSSP, 8-state):
----PPPHHHHHHHHHHHTSTT--HHHHHHHTT--HHHHHHHHHHHEETTEE----S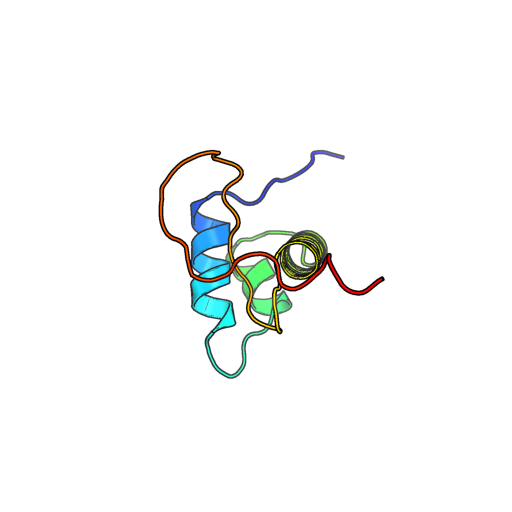-------S---S-S---

Foldseek 3Di:
DDDDDDDPVLLVVLQVQQPDPPRDLVVSCVVVVHDSVNSVVQCVVQQDPSHRDSPDPDDDDDDDDDPDPDDDDD

Nearest PDB structures (foldseek):
  2efo-assembly1_A  TM=5.068E-01  e=5.627E-01  Sulfurisphaera tokodaii str. 7
  5xjc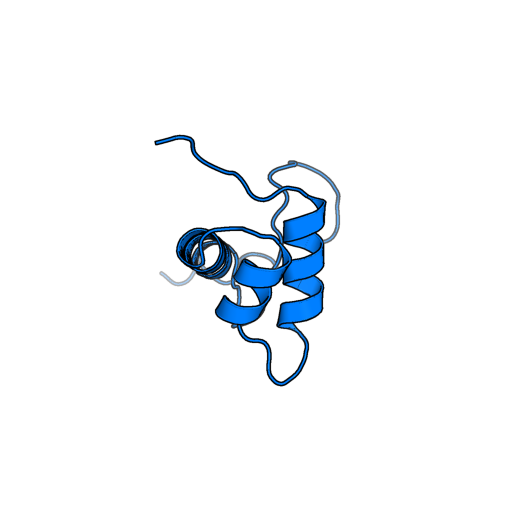-assembly1_L  TM=5.634E-01  e=7.256E+00  Homo sapiens
  8ro2-assembly1_L  TM=5.326E-01  e=8.273E+00  Homo sapiens

Sequence (74 aa):
MSYHHLNFEDRTALMLESRKEGFSARKFAELIKTHPSTIYRELKRNSINDVYQAITNAANFDLEPYRVCRRLFV